Protein AF-A0AAE5CDW4-F1 (afdb_monomer)

Mean predicted aligned error: 6.7 Å

Secondary structure (DSSP, 8-state):
-HHHHHHHHHHTT--EEEEEESS-HHHHHHTT-EEEEEEEETTEEEEEEEEE---

Nearest PDB structures (foldseek):
  3juw-assembly2_C-2  TM=6.836E-01  e=2.099E-01  Bordetella pertussis
  3v8h-assembly1_D  TM=8.715E-01  e=9.114E-01  Burkholderia thailandensis E264
  8oni-assembly2_C  TM=4.575E-01  e=1.360E+00  Mus musculus
  7sbz-assembly2_H  TM=4.324E-01  e=1.360E+00  Mus musculus
  5nj3-assembly1_E  TM=4.510E-01  e=1.776E+00  Mus musculus

Organism: NCBI:txid3056748

Structure (mmCIF, N/CA/C/O backbone):
data_AF-A0AAE5CDW4-F1
#
_entry.id   AF-A0AAE5CDW4-F1
#
loop_
_atom_site.group_PDB
_atom_site.id
_atom_site.type_symbol
_atom_site.label_atom_id
_atom_site.label_alt_id
_atom_site.label_comp_id
_atom_site.label_asym_id
_atom_site.label_entity_id
_atom_site.label_seq_id
_atom_site.pdbx_PDB_ins_code
_atom_site.Cartn_x
_atom_site.Cartn_y
_atom_site.Cartn_z
_atom_site.occupancy
_atom_site.B_iso_or_equiv
_atom_site.auth_seq_id
_atom_site.auth_comp_id
_atom_site.auth_asym_id
_atom_site.auth_atom_id
_atom_site.pdbx_PDB_model_num
ATOM 1 N N . M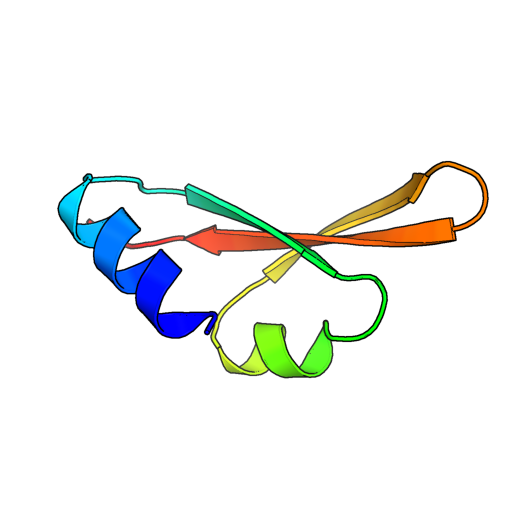ET A 1 1 ? 6.370 -7.524 8.925 1.00 52.88 1 MET A N 1
ATOM 2 C CA . MET A 1 1 ? 6.679 -6.076 8.861 1.00 52.88 1 MET A CA 1
ATOM 3 C C . MET A 1 1 ? 5.475 -5.230 8.436 1.00 52.88 1 MET A C 1
ATOM 5 O O . MET A 1 1 ? 5.238 -4.235 9.100 1.00 52.88 1 MET A O 1
ATOM 9 N N . ALA A 1 2 ? 4.674 -5.631 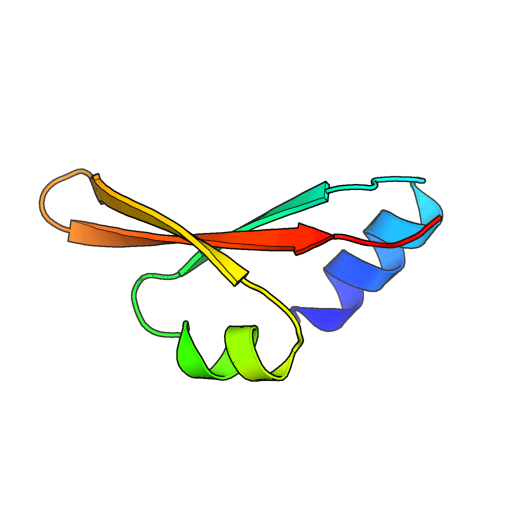7.437 1.00 58.94 2 ALA A N 1
ATOM 10 C CA . ALA A 1 2 ? 3.522 -4.849 6.946 1.00 58.94 2 ALA A CA 1
ATOM 11 C C . ALA A 1 2 ? 2.483 -4.429 8.013 1.00 58.94 2 ALA A C 1
ATOM 13 O O . ALA A 1 2 ? 2.014 -3.297 7.984 1.00 58.94 2 ALA A O 1
ATOM 14 N N . ASN A 1 3 ? 2.166 -5.294 8.984 1.00 63.19 3 ASN A N 1
ATOM 15 C CA . ASN A 1 3 ? 1.142 -4.980 9.993 1.00 63.19 3 ASN A CA 1
ATOM 16 C C . ASN A 1 3 ? 1.513 -3.795 10.897 1.00 63.19 3 ASN A C 1
ATOM 18 O O . ASN A 1 3 ? 0.646 -3.003 11.236 1.00 63.19 3 ASN A O 1
ATOM 22 N N . ARG A 1 4 ? 2.801 -3.618 11.225 1.00 71.31 4 ARG A N 1
ATOM 23 C CA . ARG A 1 4 ? 3.238 -2.536 12.120 1.00 71.31 4 ARG A CA 1
ATOM 24 C C . ARG A 1 4 ? 3.057 -1.154 11.486 1.00 71.31 4 ARG A C 1
ATOM 26 O O . ARG A 1 4 ? 2.612 -0.236 12.159 1.00 71.31 4 ARG A O 1
ATOM 33 N N . ALA A 1 5 ? 3.335 -1.034 10.187 1.00 67.44 5 ALA A N 1
ATOM 34 C CA . ALA A 1 5 ? 3.108 0.206 9.448 1.00 67.44 5 ALA A CA 1
ATOM 35 C C . ALA A 1 5 ? 1.615 0.579 9.399 1.00 67.44 5 ALA A C 1
ATOM 37 O O . ALA A 1 5 ? 1.272 1.752 9.497 1.00 67.44 5 ALA A O 1
ATOM 38 N N . ALA A 1 6 ? 0.721 -0.412 9.298 1.00 68.06 6 ALA A N 1
ATOM 39 C CA . ALA A 1 6 ? -0.722 -0.176 9.346 1.00 68.06 6 ALA A CA 1
ATOM 40 C C . ALA A 1 6 ? -1.202 0.262 10.741 1.00 68.06 6 ALA A C 1
ATOM 42 O O . ALA A 1 6 ? -2.054 1.140 10.847 1.00 68.06 6 ALA A O 1
ATOM 43 N N . ASP A 1 7 ? -0.646 -0.313 11.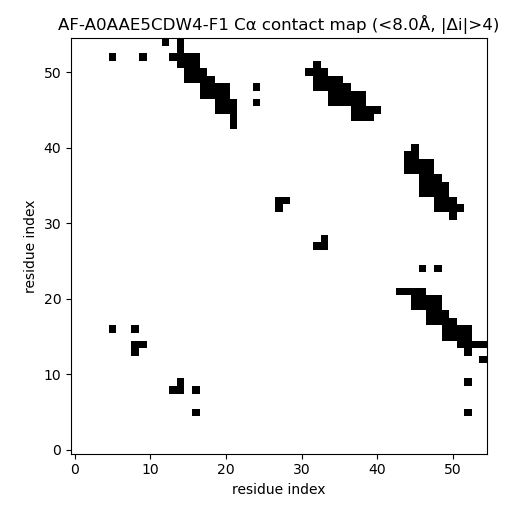808 1.00 70.19 7 ASP A N 1
ATOM 44 C CA . ASP A 1 7 ? -1.000 0.057 13.182 1.00 70.19 7 ASP A CA 1
ATOM 45 C C . ASP A 1 7 ? -0.515 1.468 13.547 1.00 70.19 7 ASP A C 1
ATOM 47 O O . ASP A 1 7 ? -1.261 2.240 14.149 1.00 70.19 7 ASP A O 1
ATOM 51 N N . GLU A 1 8 ? 0.691 1.847 13.120 1.00 71.88 8 GLU A N 1
ATOM 52 C CA . GLU A 1 8 ? 1.218 3.208 13.289 1.00 71.88 8 GLU A CA 1
ATOM 53 C C . GLU A 1 8 ? 0.405 4.231 12.473 1.00 71.88 8 GLU A C 1
ATOM 55 O O . GLU A 1 8 ? 0.083 5.310 12.966 1.00 71.88 8 GLU A O 1
ATOM 60 N N . ALA A 1 9 ? -0.025 3.877 11.260 1.00 65.00 9 ALA A N 1
ATOM 61 C CA . ALA A 1 9 ? -0.874 4.735 10.434 1.00 65.00 9 ALA A CA 1
ATOM 62 C C . ALA A 1 9 ? -2.260 4.991 11.050 1.00 65.00 9 ALA A C 1
ATOM 64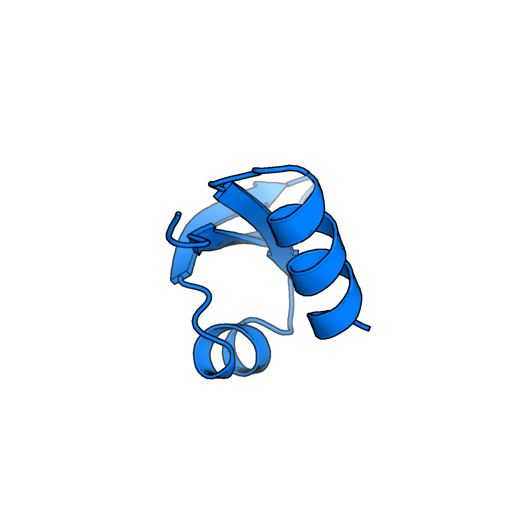 O O . ALA A 1 9 ? -2.754 6.117 10.988 1.00 65.00 9 ALA A O 1
ATOM 65 N N . ARG A 1 10 ? -2.857 3.989 11.715 1.00 65.12 10 ARG A N 1
ATOM 66 C CA . ARG A 1 10 ? -4.100 4.183 12.485 1.00 65.12 10 ARG A CA 1
ATOM 67 C C . ARG A 1 10 ? -3.910 5.175 13.630 1.00 65.12 10 ARG A C 1
ATOM 69 O O . ARG A 1 10 ? -4.776 6.012 13.856 1.00 65.12 10 ARG A O 1
ATOM 76 N N . GLN A 1 11 ? -2.774 5.119 14.328 1.00 70.12 11 GLN A N 1
ATOM 77 C CA . GLN A 1 11 ? -2.457 6.072 15.400 1.00 70.12 11 GLN A CA 1
ATOM 78 C C . GLN A 1 11 ? -2.229 7.498 14.879 1.00 70.12 11 GLN A C 1
ATOM 80 O O . GLN A 1 11 ? -2.473 8.461 15.600 1.00 70.12 11 GLN A O 1
ATOM 85 N N . LEU A 1 12 ? -1.791 7.631 13.627 1.00 71.19 12 LEU A N 1
ATOM 86 C CA . LEU A 1 12 ? -1.559 8.909 12.953 1.00 71.19 12 LEU A CA 1
ATOM 87 C C . LEU A 1 12 ? -2.797 9.448 12.210 1.00 71.19 12 LEU A C 1
ATOM 89 O O . LEU A 1 12 ? -2.679 10.461 11.524 1.00 71.19 12 LEU A O 1
ATOM 93 N N . ALA A 1 13 ? -3.961 8.793 12.333 1.00 67.31 13 ALA A N 1
ATOM 94 C CA . ALA A 1 13 ? -5.190 9.119 11.598 1.00 67.31 13 ALA A CA 1
ATOM 95 C C . ALA A 1 13 ? -4.993 9.180 10.067 1.00 67.31 13 ALA A C 1
ATOM 97 O O . ALA A 1 13 ? -5.602 9.988 9.368 1.00 67.31 13 ALA A O 1
ATOM 98 N N . VAL A 1 14 ? -4.117 8.325 9.533 1.00 74.81 14 VAL A N 1
ATOM 99 C CA . VAL A 1 14 ? -3.874 8.221 8.092 1.00 74.81 14 VAL A CA 1
ATOM 100 C C . VAL A 1 14 ? -4.901 7.269 7.488 1.00 74.81 14 VAL A C 1
ATOM 102 O O . VAL A 1 14 ? -4.854 6.062 7.707 1.00 74.81 14 VAL A O 1
ATOM 105 N N . GLU A 1 15 ? -5.818 7.817 6.695 1.00 80.50 15 GLU A N 1
ATOM 106 C CA . GLU A 1 15 ? -6.916 7.061 6.076 1.00 80.50 15 GLU A CA 1
ATOM 107 C C . GLU A 1 15 ? -6.462 6.169 4.903 1.00 80.50 15 GLU A C 1
ATOM 109 O O . GLU A 1 15 ? -7.107 5.167 4.585 1.00 80.50 15 GLU A O 1
ATOM 114 N N . HIS A 1 16 ? -5.354 6.526 4.244 1.00 83.38 16 HIS A N 1
ATOM 115 C CA . HIS A 1 16 ? -4.876 5.880 3.021 1.00 83.38 16 HIS A CA 1
ATOM 116 C C . HIS A 1 16 ? -3.389 5.535 3.116 1.00 83.38 16 HIS A C 1
ATOM 118 O O . HIS A 1 16 ? -2.542 6.415 3.273 1.00 83.38 16 HIS A O 1
ATOM 124 N N . LEU A 1 17 ? -3.067 4.255 2.944 1.00 86.50 17 LEU A N 1
ATOM 125 C CA . LEU A 1 17 ? -1.699 3.776 2.777 1.00 86.50 17 LEU A CA 1
ATOM 126 C C . LEU A 1 17 ? -1.483 3.285 1.354 1.00 86.50 17 LEU A C 1
ATOM 128 O O . LEU A 1 17 ? -2.323 2.565 0.826 1.00 86.50 17 LEU A O 1
ATOM 132 N N . TYR A 1 18 ? -0.325 3.607 0.780 1.00 87.69 18 TYR A N 1
ATOM 133 C CA . TYR A 1 18 ? 0.099 3.110 -0.527 1.00 87.69 18 TYR A CA 1
ATOM 134 C C . TYR A 1 18 ? 1.371 2.280 -0.401 1.00 87.69 18 TYR A C 1
ATOM 136 O O . TYR A 1 18 ? 2.279 2.614 0.363 1.00 87.69 18 TYR A O 1
ATOM 144 N N . LEU A 1 19 ? 1.440 1.200 -1.173 1.00 85.31 19 LEU A N 1
ATOM 145 C CA . LEU A 1 19 ? 2.563 0.280 -1.205 1.00 85.31 19 LEU A CA 1
ATOM 146 C C . LEU A 1 19 ? 2.941 -0.062 -2.646 1.00 85.31 19 LEU A C 1
ATOM 148 O O . LEU A 1 19 ? 2.096 -0.384 -3.475 1.00 85.31 19 LEU A O 1
ATOM 152 N N . TYR A 1 20 ? 4.244 -0.065 -2.897 1.00 84.56 20 TYR A N 1
ATOM 153 C CA . TYR A 1 20 ? 4.874 -0.614 -4.090 1.00 84.56 20 TYR A CA 1
ATOM 154 C C . TYR A 1 20 ? 5.173 -2.105 -3.870 1.00 84.56 20 TYR A C 1
ATOM 156 O O . TYR A 1 20 ? 5.887 -2.446 -2.924 1.00 84.56 20 TYR A O 1
ATOM 164 N N . THR A 1 21 ? 4.671 -3.000 -4.729 1.00 73.12 21 THR A N 1
ATOM 165 C CA . THR A 1 21 ? 5.086 -4.418 -4.726 1.00 73.12 21 THR A CA 1
ATOM 166 C C . THR A 1 21 ? 5.261 -4.930 -6.156 1.00 73.12 21 THR A C 1
ATOM 168 O O . THR A 1 21 ? 4.285 -4.933 -6.908 1.00 73.12 21 THR A O 1
ATOM 171 N N . PRO A 1 22 ? 6.450 -5.403 -6.549 1.00 67.19 22 PRO A N 1
ATOM 172 C CA . PRO A 1 22 ? 6.632 -6.040 -7.848 1.00 67.19 22 PRO A CA 1
ATOM 173 C C . PRO A 1 22 ? 6.190 -7.518 -7.843 1.00 67.19 22 PRO A C 1
ATOM 175 O O . PRO A 1 22 ? 5.751 -8.027 -8.866 1.00 67.19 22 PRO A O 1
ATOM 178 N N . ASP A 1 23 ? 6.244 -8.206 -6.697 1.00 73.94 23 ASP A N 1
ATOM 179 C CA . ASP A 1 23 ? 6.142 -9.673 -6.601 1.00 73.94 23 ASP A CA 1
ATOM 180 C C . ASP A 1 23 ? 5.242 -10.198 -5.458 1.00 73.94 23 ASP A C 1
ATOM 182 O O . ASP A 1 23 ? 4.899 -11.381 -5.434 1.00 73.94 23 ASP A O 1
ATOM 186 N N . GLN A 1 24 ? 4.787 -9.345 -4.531 1.00 80.75 24 GLN A N 1
ATOM 187 C CA . GLN A 1 24 ? 4.029 -9.768 -3.338 1.00 80.75 24 GLN A CA 1
ATOM 188 C C . GLN A 1 24 ? 2.526 -9.452 -3.369 1.00 80.75 24 GLN A C 1
ATOM 190 O O . GLN A 1 24 ? 1.846 -9.576 -2.349 1.00 80.75 24 GLN A O 1
ATOM 195 N N . GLN A 1 25 ? 1.963 -9.117 -4.532 1.00 80.25 25 GLN A N 1
ATOM 196 C CA . GLN A 1 25 ? 0.558 -8.707 -4.667 1.00 80.25 25 GLN A CA 1
ATOM 197 C C . GLN A 1 25 ? -0.433 -9.682 -4.001 1.00 80.25 25 GLN A C 1
ATOM 199 O O . GLN A 1 25 ? -1.378 -9.261 -3.336 1.00 80.25 25 GLN A O 1
ATOM 204 N N . HIS A 1 26 ? -0.216 -10.994 -4.146 1.00 83.81 26 HIS A N 1
ATOM 205 C CA 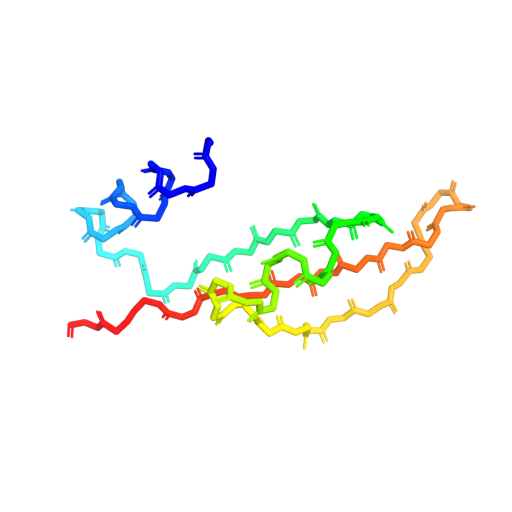. HIS A 1 26 ? -1.115 -12.010 -3.590 1.00 83.81 26 HIS A CA 1
ATOM 206 C C . HIS A 1 26 ? -1.104 -12.044 -2.052 1.00 83.81 26 HIS A C 1
ATOM 208 O O . HIS A 1 26 ? -2.130 -12.305 -1.427 1.00 83.81 26 HIS A O 1
ATOM 214 N N . LEU A 1 27 ? 0.039 -11.744 -1.426 1.00 86.56 27 LEU A N 1
ATOM 215 C CA . LEU A 1 27 ? 0.145 -11.624 0.028 1.00 86.56 27 LEU A CA 1
ATOM 216 C C . LEU A 1 27 ? -0.656 -10.418 0.527 1.00 86.56 27 LEU A C 1
ATOM 218 O O . LEU A 1 27 ? -1.460 -10.552 1.446 1.00 86.56 27 LEU A O 1
ATOM 222 N N . TYR A 1 28 ? -0.464 -9.258 -0.101 1.00 85.31 28 TYR A N 1
ATOM 223 C CA . TYR A 1 28 ? -1.109 -8.013 0.316 1.00 85.31 28 TYR A CA 1
ATOM 224 C C . TYR A 1 28 ? -2.613 -8.003 0.034 1.00 85.31 28 TYR A C 1
ATOM 226 O O . TYR A 1 28 ? -3.379 -7.526 0.869 1.00 85.31 28 TYR A O 1
ATOM 234 N N . ALA A 1 29 ? -3.060 -8.642 -1.049 1.00 84.62 29 ALA A N 1
ATOM 235 C CA . ALA A 1 29 ? -4.484 -8.852 -1.308 1.00 84.62 29 ALA A CA 1
ATOM 236 C C . ALA A 1 29 ? -5.181 -9.587 -0.148 1.00 84.62 29 ALA A C 1
ATOM 238 O O . ALA A 1 29 ? -6.270 -9.205 0.273 1.00 84.62 29 ALA A O 1
ATOM 239 N N . ARG A 1 30 ? -4.527 -10.599 0.443 1.00 87.31 30 ARG A N 1
ATOM 240 C CA . ARG A 1 30 ? -5.054 -11.321 1.620 1.00 87.31 30 ARG A CA 1
ATOM 241 C C . ARG A 1 30 ? -5.087 -10.473 2.893 1.00 87.31 30 ARG A C 1
ATOM 243 O O . ARG A 1 30 ? -5.833 -10.801 3.808 1.00 87.31 30 ARG A O 1
ATOM 250 N N . LEU A 1 31 ? -4.284 -9.413 2.956 1.00 85.56 31 LEU A N 1
ATOM 251 C CA . LEU A 1 31 ? -4.246 -8.452 4.062 1.00 85.56 31 LEU A CA 1
ATOM 252 C C . LEU A 1 31 ? -5.221 -7.276 3.860 1.00 85.56 31 LEU A C 1
ATOM 254 O O . LEU A 1 31 ? -5.178 -6.321 4.631 1.00 85.56 31 LEU A O 1
ATOM 258 N N . GLY A 1 32 ? -6.083 -7.332 2.839 1.00 87.44 32 GLY A N 1
ATOM 259 C CA . GLY A 1 32 ? -7.093 -6.307 2.560 1.00 87.44 32 GLY A CA 1
ATOM 260 C C . GLY A 1 32 ? -6.615 -5.163 1.666 1.00 87.44 32 GLY A C 1
ATOM 261 O O . GLY A 1 32 ? -7.337 -4.184 1.513 1.00 87.44 32 GLY A O 1
ATOM 262 N N . TRP A 1 33 ? -5.423 -5.271 1.073 1.00 90.12 33 TRP A N 1
ATOM 263 C CA . TRP A 1 33 ? -4.934 -4.280 0.118 1.00 90.12 33 TRP A CA 1
ATOM 264 C C . TRP A 1 33 ? -5.556 -4.507 -1.264 1.00 90.12 33 TRP A C 1
ATOM 266 O O . TRP A 1 33 ? -5.707 -5.648 -1.708 1.00 90.12 33 TRP A O 1
ATOM 276 N N . SER A 1 34 ? -5.842 -3.433 -1.990 1.00 89.69 34 SER A N 1
ATOM 277 C CA . SER A 1 34 ? -6.365 -3.457 -3.361 1.00 89.69 34 SER A CA 1
ATOM 278 C C . SER A 1 34 ? -5.373 -2.851 -4.348 1.00 89.69 34 SER A C 1
ATOM 280 O O . SER A 1 34 ? -4.591 -1.979 -3.995 1.00 89.69 34 SER A O 1
ATOM 282 N N . VAL A 1 35 ? -5.376 -3.318 -5.599 1.00 91.12 35 VAL A N 1
ATOM 283 C CA . VAL A 1 35 ? -4.525 -2.742 -6.655 1.00 91.12 35 VAL A CA 1
ATOM 284 C C . VAL A 1 35 ? -5.118 -1.416 -7.118 1.00 91.12 35 VAL A C 1
ATOM 286 O O . VAL A 1 35 ? -6.289 -1.375 -7.487 1.00 91.12 35 VAL A O 1
ATOM 289 N N . VAL A 1 36 ? -4.291 -0.374 -7.143 1.00 91.88 36 VAL A N 1
ATOM 290 C CA . VAL A 1 36 ? -4.638 0.950 -7.681 1.00 91.88 36 VAL A CA 1
ATOM 291 C C . VAL A 1 36 ? -4.132 1.086 -9.106 1.00 91.88 36 VAL A C 1
ATOM 293 O O . VAL A 1 36 ? -4.861 1.516 -9.994 1.00 91.88 36 VAL A O 1
ATOM 296 N N . GLU A 1 37 ? -2.884 0.681 -9.337 1.00 89.88 37 GLU A N 1
ATOM 297 C CA . GLU A 1 37 ? -2.216 0.904 -10.611 1.00 89.88 37 GLU A CA 1
ATOM 298 C C . GLU A 1 37 ? -1.219 -0.215 -10.913 1.00 89.88 37 GLU A C 1
ATOM 300 O O . GLU A 1 37 ? -0.576 -0.771 -10.017 1.00 89.88 37 GLU A O 1
ATOM 305 N N . ARG A 1 38 ? -1.084 -0.535 -12.201 1.00 88.31 38 ARG A N 1
ATOM 306 C CA . ARG A 1 38 ? 0.017 -1.334 -12.738 1.00 88.31 38 ARG A CA 1
ATOM 307 C C . ARG A 1 38 ? 0.761 -0.470 -13.739 1.00 88.31 38 ARG A C 1
ATOM 309 O O . ARG A 1 38 ? 0.164 -0.062 -14.733 1.00 88.31 38 ARG A O 1
ATOM 316 N N . CYS A 1 39 ? 2.031 -0.194 -13.486 1.00 87.00 39 CYS A N 1
ATOM 317 C CA . CYS A 1 39 ? 2.823 0.683 -14.339 1.00 87.00 39 CYS A CA 1
ATOM 318 C C . CYS A 1 39 ? 4.216 0.108 -14.585 1.00 87.00 39 CYS A C 1
ATOM 320 O O . CYS A 1 39 ? 4.747 -0.651 -13.776 1.00 87.00 39 CYS A O 1
ATOM 322 N N . GLN A 1 40 ? 4.813 0.479 -15.718 1.00 85.19 40 GLN A N 1
ATOM 323 C CA . GLN A 1 40 ? 6.227 0.230 -15.963 1.00 85.19 40 GLN A CA 1
ATOM 324 C C . GLN A 1 40 ? 7.040 1.407 -15.455 1.00 85.19 40 GLN A C 1
ATOM 326 O O . GLN A 1 40 ? 6.942 2.520 -15.970 1.00 85.19 40 GLN A O 1
ATOM 331 N N . TYR A 1 41 ? 7.890 1.143 -14.471 1.00 81.56 41 TYR A N 1
ATOM 332 C CA . TYR A 1 41 ? 8.831 2.122 -13.957 1.00 81.56 41 TYR A CA 1
ATOM 333 C C . TYR A 1 41 ? 10.249 1.594 -14.137 1.00 81.56 41 TYR A C 1
ATOM 335 O O . TYR A 1 41 ? 10.593 0.530 -13.632 1.00 81.56 41 TYR A O 1
ATOM 343 N N . ARG A 1 42 ? 11.082 2.335 -14.881 1.00 81.94 42 ARG A N 1
ATOM 344 C CA . ARG A 1 42 ? 12.481 1.967 -15.182 1.00 81.94 42 ARG A CA 1
ATOM 345 C C . ARG A 1 42 ? 12.643 0.530 -15.713 1.00 81.94 42 ARG A C 1
ATOM 347 O O . ARG A 1 42 ? 13.531 -0.191 -15.277 1.00 81.94 42 ARG A O 1
ATOM 354 N N . ALA A 1 43 ? 11.791 0.148 -16.668 1.00 84.81 43 ALA A N 1
ATOM 355 C CA . ALA A 1 43 ? 11.749 -1.185 -17.283 1.00 84.81 43 ALA A CA 1
ATOM 356 C C . ALA A 1 43 ? 11.389 -2.342 -16.327 1.00 84.81 43 ALA A C 1
ATOM 358 O O . ALA A 1 43 ? 11.604 -3.503 -16.663 1.00 84.81 43 ALA A O 1
ATOM 359 N N . GLN A 1 44 ? 10.815 -2.038 -15.161 1.00 81.31 44 GLN A N 1
ATOM 360 C CA . GLN A 1 44 ? 10.269 -3.028 -14.243 1.00 81.31 44 GLN A CA 1
ATOM 361 C C . GLN A 1 44 ? 8.755 -2.858 -14.141 1.00 81.31 44 GLN A C 1
ATOM 363 O O . GLN A 1 44 ? 8.264 -1.735 -14.004 1.00 81.31 44 GLN A O 1
ATOM 368 N N . ASP A 1 45 ? 8.027 -3.971 -14.205 1.00 85.38 45 ASP A N 1
ATOM 369 C CA . ASP A 1 45 ? 6.593 -3.978 -13.945 1.00 85.38 45 ASP A CA 1
ATOM 370 C C . ASP A 1 45 ? 6.353 -3.792 -12.449 1.00 85.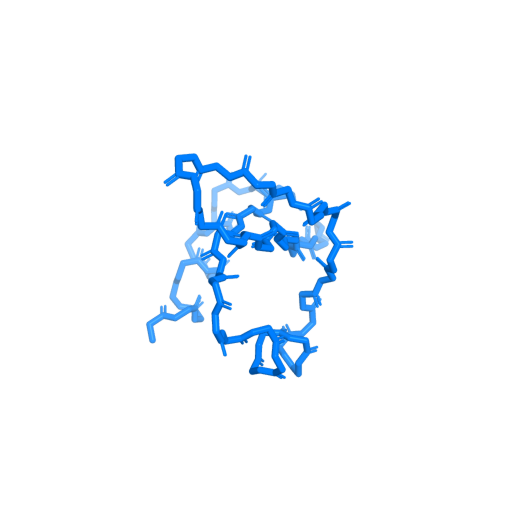38 45 ASP A C 1
ATOM 372 O O . ASP A 1 45 ? 6.906 -4.495 -11.598 1.00 85.38 45 ASP A O 1
ATOM 376 N N . VAL A 1 46 ? 5.530 -2.804 -12.137 1.00 85.44 46 VAL A N 1
ATOM 377 C CA . VAL A 1 46 ? 5.236 -2.381 -10.782 1.00 85.44 46 VAL A CA 1
ATOM 378 C C . VAL A 1 46 ? 3.747 -2.472 -10.528 1.00 85.44 46 VAL A C 1
ATOM 380 O O . VAL A 1 46 ? 2.941 -2.094 -11.378 1.00 85.44 46 VAL A O 1
ATOM 383 N N . VAL A 1 47 ? 3.379 -2.904 -9.323 1.00 89.69 47 VAL A N 1
ATOM 384 C CA . VAL A 1 47 ? 2.012 -2.791 -8.819 1.00 89.69 47 VAL A CA 1
ATOM 385 C C . VAL A 1 47 ? 1.991 -1.832 -7.638 1.00 89.69 47 VAL A C 1
ATOM 387 O O . VAL A 1 47 ? 2.700 -2.032 -6.649 1.00 89.69 47 VAL A O 1
ATOM 390 N N . ILE A 1 48 ? 1.162 -0.799 -7.744 1.00 90.00 48 ILE A N 1
ATOM 391 C CA . ILE A 1 48 ? 0.809 0.075 -6.630 1.00 90.00 48 ILE A CA 1
ATOM 392 C C . ILE A 1 48 ? -0.471 -0.473 -6.007 1.00 90.00 48 ILE A C 1
ATOM 394 O O . ILE A 1 48 ? -1.473 -0.693 -6.694 1.00 90.00 48 ILE A O 1
ATOM 398 N N . MET A 1 49 ? -0.431 -0.708 -4.700 1.00 91.88 49 MET A N 1
ATOM 399 C CA . MET A 1 49 ? -1.562 -1.171 -3.907 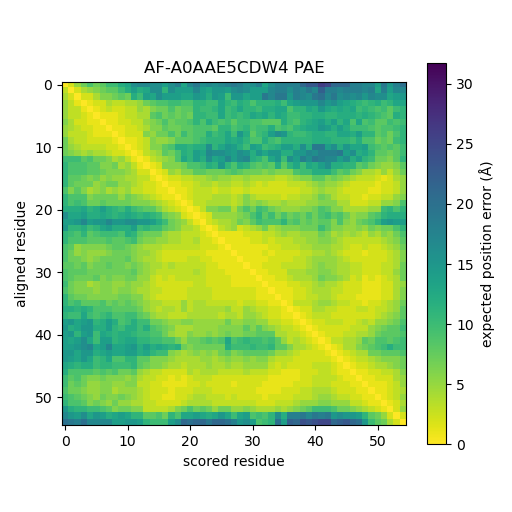1.00 91.88 49 MET A CA 1
ATOM 400 C C . MET A 1 49 ? -1.936 -0.135 -2.852 1.00 91.88 49 MET A C 1
ATOM 402 O O . MET A 1 49 ? -1.060 0.545 -2.323 1.00 91.88 49 MET A O 1
ATOM 406 N N . GLU A 1 50 ? -3.218 -0.050 -2.516 1.00 91.44 50 GLU A N 1
ATOM 407 C CA . GLU A 1 50 ? -3.728 0.766 -1.418 1.00 91.44 50 GLU A CA 1
ATOM 408 C C . GLU A 1 50 ? -4.321 -0.090 -0.303 1.00 91.44 50 GLU A C 1
ATOM 410 O O . GLU A 1 50 ? -4.877 -1.160 -0.551 1.00 91.44 50 GLU A O 1
ATOM 415 N N 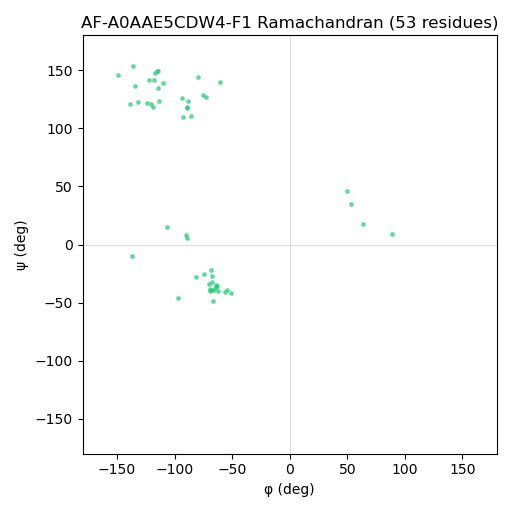. LEU A 1 51 ? -4.229 0.411 0.924 1.00 89.38 51 LEU A N 1
ATOM 416 C CA . LEU A 1 51 ? -5.023 -0.044 2.054 1.00 89.38 51 LEU A CA 1
ATOM 417 C C . LEU A 1 51 ? -5.750 1.157 2.635 1.00 89.38 51 LEU A C 1
ATOM 419 O O . LEU A 1 51 ? -5.123 2.128 3.069 1.00 89.38 51 LEU A O 1
ATOM 423 N N . ARG A 1 52 ? -7.076 1.060 2.672 1.00 86.31 52 ARG A N 1
ATOM 424 C CA . ARG A 1 52 ? -7.919 2.050 3.326 1.00 86.31 52 ARG A CA 1
ATOM 425 C C . ARG A 1 52 ? -8.100 1.664 4.787 1.00 86.31 52 ARG A C 1
ATOM 427 O O . ARG A 1 52 ? -8.631 0.597 5.096 1.00 86.31 52 ARG A O 1
ATOM 434 N N . LEU A 1 53 ? -7.638 2.519 5.686 1.00 79.12 53 LEU A N 1
ATOM 435 C CA . LEU A 1 53 ? -7.839 2.360 7.118 1.00 79.12 53 LEU A CA 1
ATOM 436 C C . LEU A 1 53 ? -9.105 3.144 7.469 1.00 79.12 53 LEU A C 1
ATOM 438 O O . LEU A 1 53 ? -9.129 4.364 7.352 1.00 79.12 53 L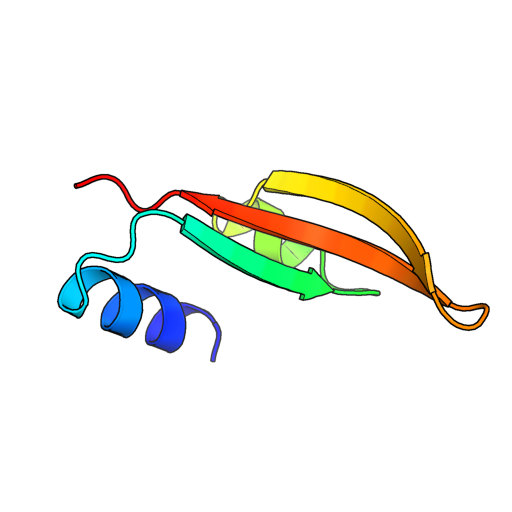EU A O 1
ATOM 442 N N . ALA A 1 54 ? -10.189 2.437 7.797 1.00 67.19 54 ALA A N 1
ATOM 443 C CA . ALA A 1 54 ? -11.415 3.086 8.254 1.00 67.19 54 ALA A CA 1
ATOM 444 C C . ALA A 1 54 ? -11.140 3.878 9.544 1.00 67.19 54 ALA A C 1
ATOM 446 O O . ALA A 1 54 ? -10.383 3.400 10.395 1.00 67.19 54 ALA A O 1
ATOM 447 N N . ALA A 1 55 ? -11.739 5.069 9.633 1.00 55.06 55 ALA A N 1
ATOM 448 C CA . ALA A 1 55 ? -11.743 5.914 10.825 1.00 55.06 55 ALA A CA 1
ATOM 449 C C . ALA A 1 55 ? -12.442 5.233 12.012 1.00 55.06 55 ALA A C 1
ATOM 451 O O . ALA A 1 55 ? -13.422 4.487 11.770 1.00 55.06 55 ALA A O 1
#

pLDDT: mean 79.54, std 10.12, range [52.88, 91.88]

Sequence (55 aa):
MANRAADEARQLAVEHLYLYTPDQQHLYARLGWSVVERCQYRAQDVVIMELRLAA

Radius of gyration: 11.85 Å; Cα contacts (8 Å, |Δi|>4): 75; chains: 1; bounding box: 24×21×33 Å

InterPro domains:
  IPR016181 Acyl-CoA N-acyltransferase [SSF55729] (3-53)

Foldseek 3Di:
DVVVVVVVCVVVVNQKDKDKDLDCVVVVVVVQKAWDDWDQDPNGTITIIMDGDDD

Solvent-accessible surface area (backbone atoms only — not comparable to full-atom values): 3347 Å² total; per-residue (Å²): 115,72,67,58,59,53,55,51,30,59,75,68,72,44,49,72,45,80,44,82,36,73,83,49,58,73,62,41,43,77,73,65,32,44,81,76,45,77,48,76,56,95,91,36,70,35,32,36,29,35,37,75,46,81,131